Protein AF-A0A836JGH2-F1 (afdb_monomer_lite)

pLDDT: mean 76.74, std 11.67, range [42.75, 90.75]

Structure (mmCIF, N/CA/C/O backbone):
data_AF-A0A836JGH2-F1
#
_entry.id   AF-A0A836JGH2-F1
#
loop_
_atom_site.group_PDB
_atom_site.id
_atom_site.type_symbol
_atom_site.label_atom_id
_atom_site.label_alt_id
_atom_site.label_comp_id
_atom_site.label_asym_id
_atom_site.label_entity_id
_atom_site.label_seq_id
_atom_site.pdbx_PDB_ins_code
_atom_site.Cartn_x
_atom_site.Cartn_y
_atom_site.Cartn_z
_atom_site.occupancy
_atom_site.B_iso_or_equiv
_atom_site.auth_seq_id
_atom_site.auth_comp_id
_atom_site.auth_asym_id
_atom_site.auth_atom_id
_atom_site.pdbx_PDB_model_num
ATOM 1 N N . ILE A 1 1 ? -26.813 28.242 40.896 1.00 42.75 1 ILE A N 1
ATOM 2 C CA . ILE A 1 1 ? -27.510 27.012 40.447 1.00 42.75 1 ILE A CA 1
ATOM 3 C C . ILE A 1 1 ? -26.464 25.941 40.148 1.00 42.75 1 ILE A C 1
ATOM 5 O O . ILE A 1 1 ? -25.610 26.212 39.313 1.00 42.75 1 ILE A O 1
ATOM 9 N N . PRO A 1 2 ? -26.428 24.800 40.860 1.00 52.25 2 PRO A N 1
ATOM 10 C CA . PRO A 1 2 ? -25.450 23.757 40.576 1.00 52.25 2 PRO A CA 1
ATOM 11 C C . PRO A 1 2 ? -25.895 22.982 39.333 1.00 52.25 2 PRO A C 1
ATOM 13 O O . PRO A 1 2 ? -27.024 22.501 39.251 1.00 52.25 2 PRO A O 1
ATOM 16 N N . PHE A 1 3 ? -25.009 22.922 38.348 1.00 51.97 3 PHE A N 1
ATOM 17 C CA . PHE A 1 3 ? -25.203 22.220 37.088 1.00 51.97 3 PHE A CA 1
ATOM 18 C C . PHE A 1 3 ? -25.020 20.715 37.340 1.00 51.97 3 PHE A C 1
ATOM 20 O O . PHE A 1 3 ? -23.912 20.268 37.633 1.00 51.97 3 PHE A O 1
ATOM 27 N N . LYS A 1 4 ? -26.112 19.944 37.306 1.00 61.47 4 LYS A N 1
ATOM 28 C CA . LYS A 1 4 ? -26.069 18.476 37.360 1.00 61.47 4 LYS A CA 1
ATOM 29 C C . LYS A 1 4 ? -25.772 17.951 35.956 1.00 61.47 4 LYS A C 1
ATOM 31 O O . LYS A 1 4 ? -26.600 18.102 35.064 1.00 61.47 4 LYS A O 1
ATOM 36 N N . PHE A 1 5 ? -24.591 17.367 35.775 1.00 61.31 5 PHE A N 1
ATOM 37 C CA . PHE A 1 5 ? -24.271 16.571 34.595 1.00 61.31 5 PHE A CA 1
ATOM 38 C C . PHE A 1 5 ? -24.970 15.214 34.727 1.00 61.31 5 PHE A C 1
ATOM 40 O O . PHE A 1 5 ? -24.657 14.453 35.640 1.00 61.31 5 PHE A O 1
ATOM 47 N N . GLU A 1 6 ? -25.934 14.953 33.849 1.00 61.94 6 GLU A N 1
ATOM 48 C CA . GLU A 1 6 ? -26.546 13.632 33.689 1.00 61.94 6 GLU A CA 1
ATOM 49 C C . GLU A 1 6 ? -25.586 12.713 32.913 1.00 61.94 6 GLU A C 1
ATOM 51 O O . GLU A 1 6 ? -24.779 13.194 32.108 1.00 61.94 6 GLU A O 1
ATOM 56 N N . GLU A 1 7 ? -25.657 11.402 33.154 1.00 56.66 7 GLU A N 1
ATOM 57 C CA . GLU A 1 7 ? -24.807 10.418 32.479 1.00 56.66 7 GLU A CA 1
ATOM 58 C C . GLU A 1 7 ? -25.004 10.470 30.949 1.00 56.66 7 GLU A C 1
ATOM 60 O O . GLU A 1 7 ? -26.138 10.388 30.460 1.00 56.66 7 GLU A O 1
ATOM 65 N N . PRO A 1 8 ? -23.922 10.628 30.163 1.00 55.81 8 PRO A N 1
ATOM 66 C CA . PRO A 1 8 ? -24.036 10.731 28.719 1.00 55.81 8 PRO A CA 1
ATOM 67 C C . PRO A 1 8 ? -24.549 9.423 28.102 1.00 55.81 8 PRO A C 1
ATOM 69 O O . PRO A 1 8 ? -23.951 8.361 28.239 1.00 55.81 8 PRO A O 1
ATOM 72 N N . ILE A 1 9 ? -25.648 9.527 27.348 1.00 59.84 9 ILE A N 1
ATOM 73 C CA . ILE A 1 9 ? -26.278 8.418 26.604 1.00 59.84 9 ILE A CA 1
ATOM 74 C C . ILE A 1 9 ? -25.337 7.890 25.493 1.00 59.84 9 ILE A C 1
ATOM 76 O O . ILE A 1 9 ? -25.427 6.731 25.089 1.00 59.84 9 ILE A O 1
ATOM 80 N N . TYR A 1 10 ? -24.386 8.719 25.036 1.00 49.78 10 TYR A N 1
ATOM 81 C CA . TYR A 1 10 ? -23.296 8.349 24.129 1.00 49.78 10 TYR A CA 1
ATOM 82 C C . TYR A 1 10 ? -21.947 8.855 24.666 1.00 49.78 10 TYR A C 1
ATOM 84 O O . TYR A 1 10 ? -21.686 10.055 24.664 1.00 49.78 10 TYR A O 1
ATOM 92 N N . GLY A 1 11 ? -21.084 7.921 25.079 1.00 58.19 11 GLY A N 1
ATOM 93 C CA . GLY A 1 11 ? -19.725 8.185 25.573 1.00 58.19 11 GLY A CA 1
ATOM 94 C C . GLY A 1 11 ? -19.599 8.092 27.095 1.00 58.19 11 GLY A C 1
ATOM 95 O O . GLY A 1 11 ? -20.567 8.285 27.817 1.00 58.19 11 GLY A O 1
ATOM 96 N N . THR A 1 12 ? -18.404 7.760 27.585 1.00 56.00 12 THR A N 1
ATOM 97 C CA . THR A 1 12 ? -18.059 7.812 29.012 1.00 56.00 12 THR A CA 1
ATOM 98 C C . THR A 1 12 ? -17.495 9.191 29.349 1.00 56.00 12 THR A C 1
ATOM 100 O O . THR A 1 12 ? -16.805 9.811 28.536 1.00 56.00 12 THR A O 1
ATOM 103 N N . THR A 1 13 ? -17.738 9.662 30.572 1.00 56.19 13 THR A N 1
ATOM 104 C CA . THR A 1 13 ? -17.234 10.940 31.117 1.00 56.19 13 THR A CA 1
ATOM 105 C C . THR A 1 13 ? -15.699 11.022 31.187 1.00 56.19 13 THR A C 1
ATOM 107 O O . THR A 1 13 ? -15.158 12.082 31.480 1.00 56.19 13 THR A O 1
ATOM 110 N N . ASP A 1 14 ? -15.014 9.918 30.876 1.00 57.16 14 ASP A N 1
ATOM 111 C CA . ASP A 1 14 ? -13.570 9.691 30.988 1.00 57.16 14 ASP A CA 1
ATOM 112 C C . ASP A 1 14 ? -12.922 9.396 29.614 1.00 57.16 14 ASP A C 1
ATOM 114 O O . ASP A 1 14 ? -11.979 8.611 29.498 1.00 57.16 14 ASP A O 1
ATOM 118 N N . SER A 1 15 ? -13.458 9.981 28.533 1.00 59.25 15 SER A N 1
ATOM 119 C CA . SER A 1 15 ? -12.885 9.820 27.186 1.00 59.25 15 SER A CA 1
ATOM 120 C C . SER A 1 15 ? -11.473 10.407 27.134 1.00 59.25 15 SER A C 1
ATOM 122 O O . SER A 1 15 ? -11.283 11.625 27.197 1.00 59.25 15 SER A O 1
ATOM 124 N N . LYS A 1 16 ? -10.465 9.540 27.004 1.00 68.06 16 LYS A N 1
ATOM 125 C CA . LYS A 1 16 ? -9.065 9.955 26.914 1.00 68.06 16 LYS A CA 1
ATOM 126 C C . LYS A 1 16 ? -8.785 10.486 25.514 1.00 68.06 16 LYS A C 1
ATOM 128 O O . LYS A 1 16 ? -9.248 9.943 24.518 1.00 68.06 16 LYS A O 1
ATOM 133 N N . PHE A 1 17 ? -7.939 11.510 25.419 1.00 72.50 17 PHE A N 1
ATOM 134 C CA . PHE A 1 17 ? -7.483 12.076 24.140 1.00 72.50 17 PHE A CA 1
ATOM 135 C C . PHE A 1 17 ? -6.924 11.019 23.164 1.00 72.50 17 PHE A C 1
ATOM 137 O O . PHE A 1 17 ? -7.030 11.168 21.949 1.00 72.50 17 PHE A O 1
ATOM 144 N N . ILE A 1 18 ? -6.368 9.927 23.699 1.00 72.25 18 ILE A N 1
ATOM 145 C CA . ILE A 1 18 ? -5.839 8.804 22.921 1.00 72.25 18 ILE A CA 1
ATOM 146 C C . ILE A 1 18 ? -6.928 8.117 22.090 1.00 72.25 18 ILE A C 1
ATOM 148 O O . ILE A 1 18 ? -6.660 7.779 20.943 1.00 72.25 18 ILE A O 1
ATOM 152 N N . ASP A 1 19 ? -8.162 8.003 22.585 1.00 75.38 19 ASP A N 1
ATOM 153 C CA . ASP A 1 19 ? -9.248 7.316 21.869 1.00 75.38 19 ASP A CA 1
ATOM 154 C C . ASP A 1 19 ? -9.648 8.057 20.583 1.00 75.38 19 ASP A C 1
ATOM 156 O O . ASP A 1 19 ? -9.993 7.435 19.578 1.00 75.38 19 ASP A O 1
ATOM 160 N N . TYR A 1 20 ? -9.500 9.386 20.572 1.00 76.00 20 TYR A N 1
ATOM 161 C CA . TYR A 1 20 ? -9.689 10.220 19.380 1.00 76.00 20 TYR A CA 1
ATOM 162 C C . TYR A 1 20 ? -8.524 10.124 18.388 1.00 76.00 20 TYR A C 1
ATOM 164 O O . TYR A 1 20 ? -8.711 10.299 17.184 1.00 76.00 20 TYR A O 1
ATOM 172 N N . MET A 1 21 ? -7.317 9.847 18.879 1.00 82.44 21 MET A N 1
ATOM 173 C CA . MET A 1 21 ? -6.100 9.755 18.071 1.00 82.44 21 MET A CA 1
ATOM 174 C C . MET A 1 21 ? -5.902 8.370 17.441 1.00 82.44 21 MET A C 1
ATOM 176 O O . MET A 1 21 ? -5.388 8.264 16.326 1.00 82.44 21 MET A O 1
ATOM 180 N N . THR A 1 22 ? -6.337 7.314 18.127 1.00 80.56 22 THR A N 1
ATOM 181 C CA . THR A 1 22 ? -6.296 5.913 17.684 1.00 80.56 22 THR A CA 1
ATOM 182 C C . THR A 1 22 ? -6.703 5.698 16.217 1.00 80.56 22 THR A C 1
ATOM 184 O O . THR A 1 22 ? -5.905 5.119 15.473 1.00 80.56 22 THR A O 1
ATOM 187 N N . PRO A 1 23 ? -7.873 6.169 15.732 1.00 80.00 23 PRO A N 1
ATOM 188 C CA . PRO A 1 23 ? -8.280 5.938 14.342 1.00 80.00 23 PRO A CA 1
ATOM 189 C C . PRO A 1 23 ? -7.321 6.578 13.328 1.00 80.00 23 PRO A C 1
ATOM 191 O O . PRO A 1 23 ? -7.019 5.979 12.294 1.00 80.00 23 PRO A O 1
ATOM 194 N N . THR A 1 24 ? -6.789 7.761 13.638 1.00 84.94 24 THR A N 1
ATOM 195 C CA . THR A 1 24 ? -5.831 8.471 12.781 1.00 84.94 24 THR A CA 1
ATOM 196 C C . THR A 1 24 ? -4.519 7.702 12.658 1.00 84.94 24 THR A C 1
ATOM 198 O O . THR A 1 24 ? -4.000 7.545 11.553 1.00 84.94 24 THR A O 1
ATOM 201 N N . TYR A 1 25 ? -3.999 7.167 13.766 1.00 85.44 25 TYR A N 1
ATOM 202 C CA . TYR A 1 25 ? -2.770 6.370 13.752 1.00 85.44 25 TYR A CA 1
ATOM 203 C C . TYR A 1 25 ? -2.924 5.072 12.958 1.00 85.44 25 TYR A C 1
ATOM 205 O O . TYR A 1 25 ? -2.042 4.734 12.169 1.00 85.44 25 TYR A O 1
ATOM 213 N N . ILE A 1 26 ? -4.051 4.374 13.109 1.00 83.81 26 ILE A N 1
ATOM 214 C CA . ILE A 1 26 ? -4.338 3.140 12.368 1.00 83.81 26 ILE A CA 1
ATOM 215 C C . ILE A 1 26 ? -4.338 3.399 10.855 1.00 83.81 26 ILE A C 1
ATOM 217 O O . ILE A 1 26 ? -3.691 2.673 10.095 1.00 83.81 26 ILE A O 1
ATOM 221 N N . LEU A 1 27 ? -5.029 4.452 10.409 1.00 86.25 27 LEU A N 1
ATOM 222 C CA . LEU A 1 27 ? -5.075 4.820 8.993 1.00 86.25 27 LEU A CA 1
ATOM 223 C C . LEU A 1 27 ? -3.704 5.281 8.481 1.00 86.25 27 LEU A C 1
ATOM 225 O O . LEU A 1 27 ? -3.283 4.859 7.406 1.00 86.25 27 LEU A O 1
ATOM 229 N N . GLY A 1 28 ? -2.978 6.090 9.257 1.00 89.12 28 GLY A N 1
ATOM 230 C CA . GLY A 1 28 ? -1.647 6.574 8.889 1.00 89.12 28 GLY A CA 1
ATOM 231 C C . GLY A 1 28 ? -0.628 5.445 8.724 1.00 8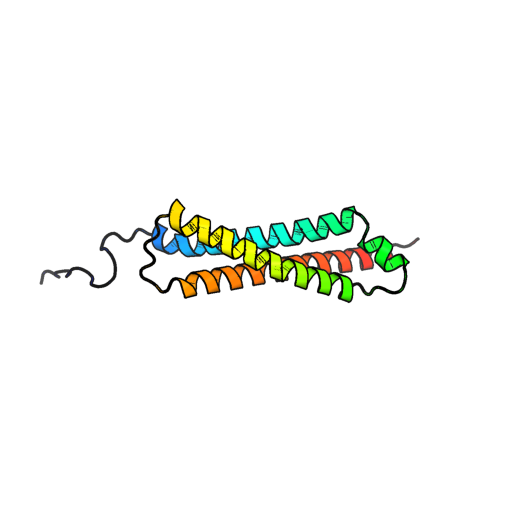9.12 28 GLY A C 1
ATOM 232 O O . GLY A 1 28 ? 0.085 5.394 7.723 1.00 89.12 28 GLY A O 1
ATOM 233 N N . ILE A 1 29 ? -0.594 4.496 9.662 1.00 88.06 29 ILE A N 1
ATOM 234 C CA . ILE A 1 29 ? 0.298 3.332 9.582 1.00 88.06 29 ILE A CA 1
ATOM 235 C C . ILE A 1 29 ? -0.089 2.441 8.397 1.00 88.06 29 ILE A C 1
ATOM 237 O O . ILE A 1 29 ? 0.789 2.008 7.653 1.00 88.06 29 ILE A O 1
ATOM 241 N N . SER A 1 30 ? -1.386 2.209 8.171 1.00 88.25 30 SER A N 1
ATOM 242 C CA . SER A 1 30 ? -1.864 1.445 7.011 1.00 88.25 30 SER A CA 1
ATOM 243 C C . SER A 1 30 ? -1.409 2.069 5.687 1.00 88.25 30 SER A C 1
ATOM 245 O O . SER A 1 30 ? -0.909 1.366 4.809 1.00 88.25 30 SER A O 1
ATOM 247 N N . PHE A 1 31 ? -1.524 3.393 5.565 1.00 88.44 31 PHE A N 1
ATOM 248 C CA . PHE A 1 31 ? -1.094 4.143 4.388 1.00 88.44 31 PHE A CA 1
ATOM 249 C C . PHE A 1 31 ? 0.418 4.033 4.147 1.00 88.44 31 PHE A C 1
ATOM 251 O O . PHE A 1 31 ? 0.849 3.757 3.027 1.00 88.44 31 PHE A O 1
ATOM 258 N N . LEU A 1 32 ? 1.225 4.199 5.199 1.00 89.94 32 LEU A N 1
ATOM 259 C CA . LEU A 1 32 ? 2.682 4.075 5.111 1.00 89.94 32 LEU A CA 1
ATOM 260 C C . LEU A 1 32 ? 3.111 2.662 4.712 1.00 89.94 32 LEU A C 1
ATOM 262 O O . LEU A 1 32 ? 3.936 2.506 3.815 1.00 89.94 32 LEU A O 1
ATOM 266 N N . LEU A 1 33 ? 2.511 1.636 5.320 1.00 90.19 33 LEU A N 1
ATOM 267 C CA . LEU A 1 33 ? 2.773 0.241 4.970 1.00 90.19 33 LEU A CA 1
ATOM 268 C C . LEU A 1 33 ? 2.429 -0.048 3.506 1.00 90.19 33 LEU A C 1
ATOM 270 O O . LEU A 1 33 ? 3.227 -0.668 2.805 1.00 90.19 33 LEU A O 1
ATOM 274 N N . ALA A 1 34 ? 1.285 0.443 3.022 1.00 90.75 34 ALA A N 1
ATOM 275 C CA . ALA A 1 34 ? 0.883 0.279 1.629 1.00 90.75 34 ALA A CA 1
ATOM 276 C C . ALA A 1 34 ? 1.901 0.912 0.659 1.00 90.75 34 ALA A C 1
ATOM 278 O O . ALA A 1 34 ? 2.308 0.273 -0.313 1.00 90.75 34 ALA A O 1
ATOM 279 N N . ILE A 1 35 ? 2.385 2.126 0.950 1.00 90.75 35 ILE A N 1
ATOM 280 C CA . ILE A 1 35 ? 3.437 2.781 0.152 1.00 90.75 35 ILE A CA 1
ATOM 281 C C . ILE A 1 35 ? 4.722 1.951 0.146 1.00 90.75 35 ILE A C 1
ATOM 283 O O . ILE A 1 35 ? 5.320 1.753 -0.918 1.00 90.75 35 ILE A O 1
ATOM 287 N N . THR A 1 36 ? 5.153 1.463 1.312 1.00 90.69 36 THR A N 1
ATOM 288 C CA . THR A 1 36 ? 6.354 0.631 1.431 1.00 90.69 36 THR A CA 1
ATOM 289 C C . THR A 1 36 ? 6.226 -0.626 0.579 1.00 90.69 36 THR A C 1
ATOM 291 O O . THR A 1 36 ? 7.116 -0.884 -0.224 1.00 90.69 36 THR A O 1
ATOM 294 N N . VAL A 1 37 ? 5.107 -1.352 0.675 1.00 89.50 37 VAL A N 1
ATOM 295 C CA . VAL A 1 37 ? 4.859 -2.578 -0.104 1.00 89.50 37 VAL A CA 1
ATOM 296 C C . VAL A 1 37 ? 4.841 -2.304 -1.608 1.00 89.50 37 VAL A C 1
ATOM 298 O O . VAL A 1 37 ? 5.478 -3.026 -2.372 1.00 89.50 37 VAL A O 1
ATOM 301 N N . SER A 1 38 ? 4.163 -1.244 -2.060 1.00 90.38 38 SER A N 1
ATOM 302 C CA . SER A 1 38 ? 4.183 -0.874 -3.483 1.00 90.38 38 SER A CA 1
ATOM 303 C C . SER A 1 38 ? 5.607 -0.605 -3.961 1.00 90.38 38 SER A C 1
ATOM 305 O O . SER A 1 38 ? 6.005 -1.043 -5.038 1.00 90.38 38 SER A O 1
ATOM 307 N N . THR A 1 39 ? 6.371 0.144 -3.172 1.00 88.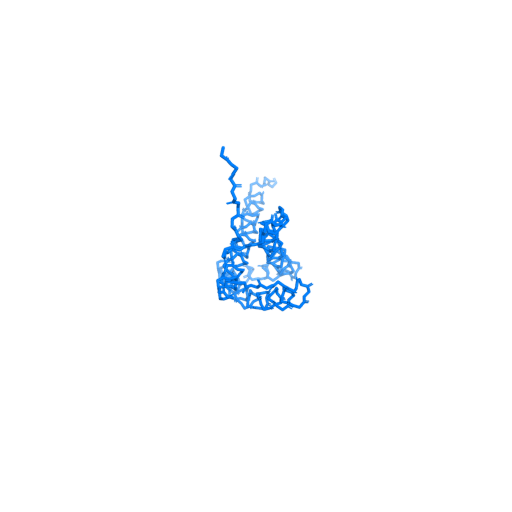56 39 THR A N 1
ATOM 308 C CA . THR A 1 39 ? 7.718 0.569 -3.544 1.00 88.56 39 THR A CA 1
ATOM 309 C C . THR A 1 39 ? 8.679 -0.617 -3.587 1.00 88.56 39 THR A C 1
ATOM 311 O O . THR A 1 39 ? 9.465 -0.718 -4.524 1.00 88.56 39 THR A O 1
ATOM 314 N N . THR A 1 40 ? 8.600 -1.543 -2.629 1.00 88.44 40 THR A N 1
ATOM 315 C CA . THR A 1 40 ? 9.476 -2.723 -2.590 1.00 88.44 40 THR A CA 1
ATOM 316 C C . THR A 1 40 ? 9.230 -3.667 -3.759 1.00 88.44 40 THR A C 1
ATOM 318 O O . THR A 1 40 ? 10.201 -4.108 -4.365 1.00 88.44 40 THR A O 1
ATOM 321 N N . VAL A 1 41 ? 7.968 -3.924 -4.127 1.00 86.62 41 VAL A N 1
ATOM 322 C CA . VAL A 1 41 ? 7.624 -4.755 -5.297 1.00 86.62 41 VAL A CA 1
ATOM 323 C C . VAL A 1 41 ? 8.210 -4.155 -6.570 1.00 86.62 41 VAL A C 1
ATOM 325 O O . VAL A 1 41 ? 8.915 -4.823 -7.316 1.00 86.62 41 VAL A O 1
ATOM 328 N N . ILE A 1 42 ? 7.995 -2.858 -6.783 1.00 83.75 42 ILE A N 1
ATOM 329 C CA . ILE A 1 42 ? 8.482 -2.194 -7.990 1.00 83.75 42 ILE A CA 1
ATOM 330 C C . ILE A 1 42 ? 10.018 -2.161 -8.037 1.00 83.75 42 ILE A C 1
ATOM 332 O O . ILE A 1 42 ? 10.613 -2.318 -9.103 1.00 83.75 42 ILE A O 1
ATOM 336 N N . ILE A 1 43 ? 10.680 -1.944 -6.897 1.00 85.75 43 ILE A N 1
ATOM 337 C CA . ILE A 1 43 ? 12.145 -1.976 -6.821 1.00 85.75 43 ILE A CA 1
ATOM 338 C C . ILE A 1 43 ? 12.671 -3.381 -7.126 1.00 85.75 43 ILE A C 1
ATOM 340 O O . ILE A 1 43 ? 13.649 -3.490 -7.864 1.00 85.75 43 ILE A O 1
ATOM 344 N N . ALA A 1 44 ? 12.034 -4.436 -6.614 1.00 85.88 44 ALA A N 1
ATOM 345 C CA . ALA A 1 44 ? 12.428 -5.815 -6.895 1.00 85.88 44 ALA A CA 1
ATOM 346 C C . ALA A 1 44 ? 12.384 -6.110 -8.405 1.00 85.88 44 ALA A C 1
ATOM 348 O O . ALA A 1 44 ? 13.397 -6.508 -8.981 1.00 85.88 44 ALA A O 1
ATOM 349 N N . ASP A 1 45 ? 11.288 -5.753 -9.078 1.00 81.56 45 ASP A N 1
ATOM 350 C CA . ASP A 1 45 ? 11.146 -5.899 -10.533 1.00 81.56 45 ASP A CA 1
ATOM 351 C C . ASP A 1 45 ? 12.217 -5.122 -11.318 1.00 81.56 45 ASP A C 1
ATOM 353 O O . ASP A 1 45 ? 12.646 -5.511 -12.412 1.00 81.56 45 ASP A O 1
ATOM 357 N N . ARG A 1 46 ? 12.674 -3.989 -10.773 1.00 78.19 46 ARG A N 1
ATOM 358 C CA . ARG A 1 46 ? 13.767 -3.200 -11.353 1.00 78.19 46 ARG A CA 1
ATOM 359 C C . ARG A 1 46 ? 15.128 -3.850 -11.134 1.00 78.19 46 ARG A C 1
ATOM 361 O O . ARG A 1 46 ? 15.936 -3.822 -12.060 1.00 78.19 46 ARG A O 1
ATOM 368 N N . MET A 1 47 ? 15.380 -4.427 -9.961 1.00 81.62 47 MET A N 1
ATOM 369 C CA . MET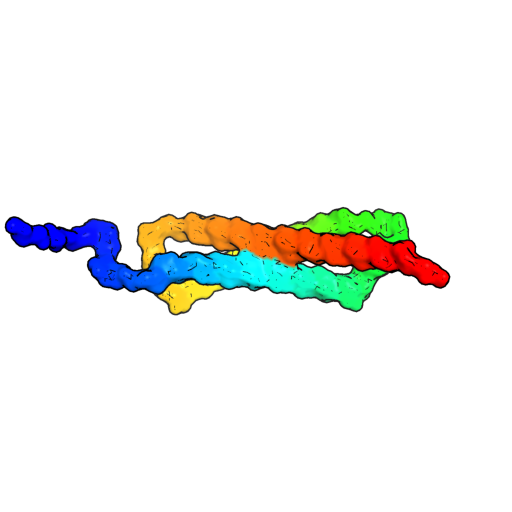 A 1 47 ? 16.628 -5.134 -9.651 1.00 81.62 47 MET A CA 1
ATOM 370 C C . MET A 1 47 ? 16.816 -6.378 -10.519 1.00 81.62 47 MET A C 1
ATOM 372 O O . MET A 1 47 ? 17.931 -6.670 -10.941 1.00 81.62 47 MET A O 1
ATOM 376 N N . GLU A 1 48 ? 15.728 -7.068 -10.852 1.00 82.75 48 GLU A N 1
ATOM 377 C CA . GLU A 1 48 ? 15.747 -8.223 -11.756 1.00 82.75 48 GLU A CA 1
ATOM 378 C C . GLU A 1 48 ? 15.966 -7.839 -13.232 1.00 82.75 48 GLU A C 1
ATOM 380 O O . GLU A 1 48 ? 16.160 -8.698 -14.097 1.00 82.75 48 GLU A O 1
ATOM 385 N N . GLY A 1 49 ? 15.954 -6.539 -13.548 1.00 75.06 49 GLY A N 1
ATOM 386 C CA . GLY A 1 49 ? 16.120 -6.039 -14.909 1.00 75.06 49 GLY A CA 1
ATOM 387 C C . GLY A 1 49 ? 14.937 -6.371 -15.821 1.00 75.06 49 GLY A C 1
ATOM 388 O O . GLY A 1 49 ? 15.065 -6.260 -17.041 1.00 75.06 49 GLY A O 1
ATOM 389 N N . VAL A 1 50 ? 13.781 -6.752 -15.262 1.00 75.62 50 VAL A N 1
ATOM 390 C CA . VAL A 1 50 ? 12.558 -7.080 -16.021 1.00 75.62 50 VAL A CA 1
ATOM 391 C C . VAL A 1 50 ? 12.163 -5.908 -16.914 1.00 75.62 50 VAL A C 1
ATOM 393 O O . VAL A 1 50 ? 11.838 -6.088 -18.087 1.00 75.62 50 VAL A O 1
ATOM 396 N N . TRP A 1 51 ? 12.284 -4.689 -16.388 1.00 72.50 51 TRP A N 1
ATOM 397 C CA . TRP A 1 51 ? 12.006 -3.458 -17.123 1.00 72.50 51 TRP A CA 1
ATOM 398 C C . TRP A 1 51 ? 12.971 -3.234 -18.287 1.00 72.50 51 TRP A C 1
ATOM 400 O O . TRP A 1 51 ? 12.521 -2.870 -19.367 1.00 72.50 51 TRP A O 1
ATOM 410 N N . ASP A 1 52 ? 14.269 -3.477 -18.087 1.00 73.44 52 ASP A N 1
ATOM 411 C CA . ASP A 1 52 ? 15.305 -3.259 -19.106 1.00 73.44 52 ASP A CA 1
ATOM 412 C C . ASP A 1 52 ? 15.181 -4.282 -20.248 1.00 73.44 52 ASP A C 1
ATOM 414 O O . ASP A 1 52 ? 15.207 -3.948 -21.430 1.00 73.44 52 ASP A O 1
ATOM 418 N N . ARG A 1 53 ? 14.884 -5.539 -19.908 1.00 74.56 53 ARG A N 1
ATOM 419 C CA . ARG A 1 53 ? 14.610 -6.589 -20.900 1.00 74.56 53 ARG A CA 1
ATOM 420 C C . ARG A 1 53 ? 13.326 -6.316 -21.685 1.00 74.56 53 ARG A C 1
ATOM 422 O O . ARG A 1 53 ? 13.306 -6.502 -22.900 1.00 74.56 53 ARG A O 1
ATOM 429 N N . SER A 1 54 ? 12.282 -5.830 -21.013 1.00 69.44 54 SER A N 1
ATOM 430 C CA . SER A 1 54 ? 10.988 -5.536 -21.645 1.00 69.44 54 SER A CA 1
ATOM 431 C C . SER A 1 54 ? 11.069 -4.367 -22.634 1.00 69.44 54 SER A C 1
ATOM 433 O O . SER A 1 54 ? 10.400 -4.393 -23.667 1.00 69.44 54 SER A O 1
ATOM 435 N N . ILE A 1 55 ? 11.909 -3.358 -22.364 1.00 67.81 55 ILE A N 1
ATOM 436 C CA . ILE A 1 55 ? 12.116 -2.237 -23.297 1.00 67.81 55 ILE A CA 1
ATOM 437 C C . ILE A 1 55 ? 13.016 -2.618 -24.480 1.00 67.81 55 ILE A C 1
ATOM 439 O O . ILE A 1 55 ? 12.740 -2.192 -25.599 1.00 67.81 55 ILE A O 1
ATOM 443 N N . VAL A 1 56 ? 14.045 -3.452 -24.273 1.00 70.94 56 VAL A N 1
ATOM 444 C CA . VAL A 1 56 ? 14.943 -3.915 -25.352 1.00 70.94 56 VAL A CA 1
ATOM 445 C C . VAL A 1 56 ? 14.203 -4.816 -26.343 1.00 70.94 56 VAL A C 1
ATOM 447 O O . VAL A 1 56 ? 14.489 -4.793 -27.538 1.00 70.94 56 VAL A O 1
ATOM 450 N N . GLN A 1 57 ? 13.185 -5.547 -25.883 1.00 69.44 57 GLN A N 1
ATOM 451 C CA . GLN A 1 57 ? 12.294 -6.329 -26.744 1.00 69.44 57 GLN A CA 1
ATOM 452 C C . GLN A 1 57 ? 11.374 -5.471 -27.637 1.00 69.44 57 GLN A C 1
ATOM 454 O O . GLN A 1 57 ? 10.607 -6.020 -28.426 1.00 69.44 57 GLN A O 1
ATOM 459 N N . GLY A 1 58 ? 11.441 -4.135 -27.552 1.00 58.50 58 GLY A N 1
ATOM 460 C CA . GLY A 1 58 ? 10.908 -3.202 -28.552 1.00 58.50 58 GLY A CA 1
ATOM 461 C C . GLY A 1 58 ? 9.383 -3.158 -28.701 1.00 58.50 58 GLY A C 1
ATOM 462 O O . GLY A 1 58 ? 8.876 -2.381 -29.507 1.00 58.50 58 GLY A O 1
ATOM 463 N N . ARG A 1 59 ? 8.638 -3.969 -27.939 1.00 50.66 59 ARG A N 1
ATOM 464 C CA . ARG A 1 59 ? 7.178 -4.112 -28.057 1.00 50.66 59 ARG A CA 1
ATOM 465 C C . ARG A 1 59 ? 6.393 -3.729 -26.809 1.00 50.66 59 ARG A C 1
ATOM 467 O O . ARG A 1 59 ? 5.201 -3.481 -26.945 1.00 50.66 59 ARG A O 1
ATOM 474 N N . VAL A 1 60 ? 7.024 -3.671 -25.635 1.00 64.06 60 VAL A N 1
ATOM 475 C CA . VAL A 1 60 ? 6.308 -3.445 -24.372 1.00 64.06 60 VAL A CA 1
ATOM 476 C C . VAL A 1 60 ? 6.385 -1.980 -23.985 1.00 64.06 60 VAL A C 1
ATOM 478 O O . VAL A 1 60 ? 7.463 -1.417 -23.768 1.00 64.06 60 VAL A O 1
ATOM 481 N N . ARG A 1 61 ? 5.222 -1.344 -23.879 1.00 70.62 61 ARG A N 1
ATOM 482 C CA . ARG A 1 61 ? 5.159 0.043 -23.438 1.00 70.62 61 ARG A CA 1
ATOM 483 C C . ARG A 1 61 ? 5.325 0.103 -21.921 1.00 70.62 61 ARG A C 1
ATOM 485 O O . ARG A 1 61 ? 4.728 -0.686 -21.201 1.00 70.62 61 ARG A O 1
ATOM 492 N N . THR A 1 62 ? 6.062 1.094 -21.407 1.00 70.38 62 THR A N 1
ATOM 493 C CA . THR A 1 62 ? 6.162 1.350 -19.950 1.00 70.38 62 THR A CA 1
ATOM 494 C C . THR A 1 62 ? 4.775 1.407 -19.282 1.00 70.38 62 THR A C 1
ATOM 496 O O . THR A 1 62 ? 4.617 0.973 -18.146 1.00 70.38 62 THR A O 1
ATOM 499 N N . GLU A 1 63 ? 3.770 1.903 -20.007 1.00 71.94 63 GLU A N 1
ATOM 500 C CA . GLU A 1 63 ? 2.371 1.994 -19.574 1.00 71.94 63 GLU A CA 1
ATOM 501 C C . GLU A 1 63 ? 1.726 0.614 -19.323 1.00 71.94 63 GLU A C 1
ATOM 503 O O . GLU A 1 63 ? 0.960 0.467 -18.376 1.00 71.94 63 GLU A O 1
ATOM 508 N N . GLU A 1 64 ? 2.073 -0.416 -20.101 1.00 79.50 64 GLU A N 1
ATOM 509 C CA . GLU A 1 64 ? 1.517 -1.773 -19.958 1.00 79.50 64 GLU A CA 1
ATOM 510 C C . GLU A 1 64 ? 2.076 -2.489 -18.722 1.00 79.50 64 GLU A C 1
ATOM 512 O O . GLU A 1 64 ? 1.340 -3.146 -17.990 1.00 79.50 64 GLU A O 1
ATOM 517 N N . ILE A 1 65 ? 3.369 -2.304 -18.437 1.00 80.31 65 ILE A N 1
ATOM 518 C CA . ILE A 1 65 ? 4.021 -2.875 -17.246 1.00 80.31 65 ILE A CA 1
ATOM 519 C C . ILE A 1 65 ? 3.431 -2.262 -15.968 1.00 80.31 65 ILE A C 1
ATOM 521 O O . ILE A 1 65 ? 3.186 -2.967 -14.985 1.00 80.31 65 ILE A O 1
ATOM 525 N N . LEU A 1 66 ? 3.160 -0.952 -15.999 1.00 80.12 66 LEU A N 1
ATOM 526 C CA . LEU A 1 66 ? 2.493 -0.234 -14.911 1.00 80.12 66 LEU A CA 1
ATOM 527 C C . LEU A 1 66 ? 1.067 -0.749 -14.687 1.00 80.12 66 LEU A C 1
ATOM 529 O O . LEU A 1 66 ? 0.661 -0.925 -13.542 1.00 80.12 66 LEU A O 1
ATOM 533 N N . LEU A 1 67 ? 0.323 -1.034 -15.758 1.00 82.44 67 LEU A N 1
ATOM 534 C CA . LEU A 1 67 ? -1.035 -1.569 -15.661 1.00 82.44 67 LEU A CA 1
ATOM 535 C C . LEU A 1 67 ? -1.039 -2.945 -14.978 1.00 82.44 67 LEU A C 1
ATOM 537 O O . LEU A 1 67 ? -1.814 -3.161 -14.047 1.00 82.44 67 LEU A O 1
ATOM 541 N N . SER A 1 68 ? -0.116 -3.835 -15.353 1.00 86.88 68 SER A N 1
ATOM 542 C CA . SER A 1 68 ? 0.058 -5.135 -14.688 1.00 86.88 68 SER A CA 1
ATOM 543 C C . SER A 1 68 ? 0.354 -4.989 -13.193 1.00 86.88 68 SER A C 1
ATOM 545 O O . SER A 1 68 ? -0.221 -5.705 -12.374 1.00 86.88 68 SER A O 1
ATOM 547 N N . HIS A 1 69 ? 1.192 -4.020 -12.817 1.00 84.25 69 HIS A N 1
ATOM 548 C CA . HIS A 1 69 ? 1.471 -3.731 -11.410 1.00 84.25 69 HIS A CA 1
ATOM 549 C C . HIS A 1 69 ? 0.237 -3.241 -10.655 1.00 84.25 69 HIS A C 1
ATOM 551 O O . HIS A 1 69 ? -0.012 -3.713 -9.550 1.00 84.25 69 HIS A O 1
ATOM 557 N N . ILE A 1 70 ? -0.557 -2.342 -11.242 1.00 85.56 70 ILE A N 1
ATOM 558 C CA . ILE A 1 70 ? -1.792 -1.839 -10.623 1.00 85.56 70 ILE A CA 1
ATOM 559 C C . ILE A 1 70 ? -2.767 -2.995 -10.360 1.00 85.56 70 ILE A C 1
ATOM 561 O O . ILE A 1 70 ? -3.374 -3.057 -9.290 1.00 85.56 70 ILE A O 1
ATOM 565 N N . LEU A 1 71 ? -2.873 -3.953 -11.287 1.00 87.62 71 LEU A N 1
ATOM 566 C CA . LEU A 1 71 ? -3.708 -5.143 -11.103 1.00 87.62 71 LEU A CA 1
ATOM 567 C C . LEU A 1 71 ? -3.211 -6.021 -9.949 1.00 87.62 71 LEU A C 1
ATOM 569 O O . LEU A 1 71 ? -3.997 -6.390 -9.080 1.00 87.62 71 LEU A O 1
ATOM 573 N N . ILE A 1 72 ? -1.913 -6.314 -9.882 1.00 88.38 72 ILE A N 1
ATOM 574 C CA . ILE A 1 72 ? -1.340 -7.126 -8.795 1.00 88.38 72 ILE A CA 1
ATOM 575 C C . ILE A 1 72 ? -1.515 -6.415 -7.446 1.00 88.38 72 ILE A C 1
ATOM 577 O O . ILE A 1 72 ? -1.956 -7.016 -6.466 1.00 88.38 72 ILE A O 1
ATOM 581 N N . GLN A 1 73 ? -1.256 -5.110 -7.402 1.00 86.81 73 GLN A N 1
ATOM 582 C CA . GLN A 1 73 ? -1.416 -4.292 -6.202 1.00 86.81 73 GLN A CA 1
ATOM 583 C C . GLN A 1 73 ? -2.879 -4.197 -5.743 1.00 86.81 73 GLN A C 1
ATOM 585 O O . GLN A 1 73 ? -3.137 -4.152 -4.539 1.00 86.81 73 GLN A O 1
ATOM 590 N N . SER A 1 74 ? -3.842 -4.268 -6.669 1.00 85.69 74 SER A N 1
ATOM 591 C CA . SER A 1 74 ? -5.271 -4.350 -6.338 1.00 85.69 74 SER A CA 1
ATOM 592 C C . SER A 1 74 ? -5.668 -5.653 -5.632 1.00 85.69 74 SER A C 1
ATOM 594 O O . SER A 1 74 ? -6.657 -5.677 -4.908 1.00 85.69 74 SER A O 1
ATOM 596 N N . VAL A 1 75 ? -4.893 -6.731 -5.782 1.00 88.94 75 VAL A N 1
ATOM 597 C CA . VAL A 1 75 ? -5.085 -7.972 -5.014 1.00 88.94 75 VAL A CA 1
ATOM 598 C C . VAL A 1 75 ? -4.378 -7.872 -3.662 1.00 88.94 75 VAL A C 1
ATOM 600 O O . VAL A 1 75 ? -4.935 -8.244 -2.629 1.00 88.94 75 VAL A O 1
ATOM 603 N N . VAL A 1 76 ? -3.172 -7.300 -3.642 1.00 88.19 76 VAL A N 1
ATOM 604 C CA . VAL A 1 76 ? -2.388 -7.103 -2.412 1.00 88.19 76 VAL A CA 1
ATOM 605 C C . VAL A 1 76 ? -3.128 -6.222 -1.401 1.00 88.19 76 VAL A C 1
ATOM 607 O O . VAL A 1 76 ? -3.087 -6.508 -0.205 1.00 88.19 76 VAL A O 1
ATOM 610 N N . ILE A 1 77 ? -3.872 -5.203 -1.849 1.00 88.62 77 ILE A N 1
ATOM 611 C CA . ILE A 1 77 ? -4.649 -4.339 -0.945 1.00 88.62 77 ILE A CA 1
ATOM 612 C C . ILE A 1 77 ? -5.764 -5.085 -0.202 1.00 88.62 77 ILE A C 1
ATOM 614 O O . ILE A 1 77 ? -6.076 -4.742 0.939 1.00 88.62 77 ILE A O 1
ATOM 618 N N . ILE A 1 78 ? -6.334 -6.132 -0.806 1.00 88.00 78 ILE A N 1
ATOM 619 C CA . ILE A 1 78 ? -7.357 -6.972 -0.172 1.00 88.00 78 ILE A CA 1
ATOM 620 C C . ILE A 1 78 ? -6.725 -7.740 0.991 1.00 88.00 78 ILE A C 1
ATOM 622 O O . ILE A 1 78 ? -7.261 -7.737 2.099 1.00 88.00 78 ILE A O 1
ATOM 626 N N . ILE A 1 79 ? -5.544 -8.323 0.764 1.00 88.88 79 ILE A N 1
ATOM 627 C CA . ILE A 1 79 ? -4.774 -9.037 1.791 1.00 88.88 79 ILE A CA 1
ATOM 628 C C . ILE A 1 79 ? -4.345 -8.075 2.905 1.00 88.88 79 ILE A C 1
ATOM 630 O O . ILE A 1 79 ? -4.523 -8.380 4.082 1.00 88.88 79 ILE A O 1
ATOM 634 N N . HIS A 1 80 ? -3.844 -6.888 2.551 1.00 87.69 80 HIS A N 1
ATOM 635 C CA . HIS A 1 80 ? -3.453 -5.850 3.511 1.00 87.69 80 HIS A CA 1
ATOM 636 C C . HIS A 1 80 ? -4.629 -5.409 4.390 1.00 87.69 80 HIS A C 1
ATOM 638 O O . HIS A 1 80 ? -4.515 -5.362 5.614 1.00 87.69 80 HIS A O 1
ATOM 644 N N . THR A 1 81 ? -5.791 -5.158 3.782 1.00 86.38 81 THR A N 1
ATOM 645 C CA . THR A 1 81 ? -7.016 -4.764 4.497 1.00 86.38 81 THR A CA 1
ATOM 646 C C . THR A 1 81 ? -7.498 -5.877 5.429 1.00 86.38 81 THR A C 1
ATOM 648 O O . THR A 1 81 ? -7.882 -5.601 6.569 1.00 86.38 81 THR A O 1
ATOM 651 N N . ALA A 1 82 ? -7.429 -7.137 4.988 1.00 87.19 82 ALA A N 1
ATOM 652 C CA . ALA A 1 82 ? -7.766 -8.289 5.817 1.00 87.19 82 ALA A CA 1
ATOM 653 C C . ALA A 1 82 ? -6.813 -8.409 7.017 1.00 87.19 82 ALA A C 1
ATOM 655 O O . ALA A 1 82 ? -7.275 -8.563 8.146 1.00 87.19 82 ALA A O 1
ATOM 656 N N . MET A 1 83 ? -5.504 -8.254 6.792 1.00 85.88 83 MET A N 1
ATOM 657 C CA . MET A 1 83 ? -4.483 -8.311 7.841 1.00 85.88 83 MET A CA 1
ATOM 658 C C . MET A 1 83 ? -4.682 -7.209 8.889 1.00 85.88 83 MET A C 1
ATOM 660 O O . MET A 1 83 ? -4.698 -7.499 10.080 1.00 85.88 83 MET A O 1
ATOM 664 N N . ILE A 1 84 ? -4.904 -5.960 8.464 1.00 82.62 84 ILE A N 1
ATOM 665 C CA . ILE A 1 84 ? -5.160 -4.826 9.368 1.00 82.62 84 ILE A CA 1
ATOM 666 C C . ILE A 1 84 ? -6.436 -5.063 10.191 1.00 82.62 84 ILE A C 1
ATOM 668 O O . ILE A 1 84 ? -6.432 -4.869 11.406 1.00 82.62 84 ILE A O 1
ATOM 672 N N . THR A 1 85 ? -7.513 -5.527 9.551 1.00 79.12 85 THR A N 1
ATOM 673 C CA . THR A 1 85 ? -8.783 -5.821 10.234 1.00 79.12 85 THR A CA 1
ATOM 674 C C . THR A 1 85 ? -8.588 -6.901 11.304 1.00 79.12 85 THR A C 1
ATOM 676 O O . THR A 1 85 ? -9.016 -6.726 12.443 1.00 79.12 85 THR A O 1
ATOM 679 N N . LEU A 1 86 ? -7.870 -7.979 10.974 1.00 80.94 86 LEU A N 1
ATOM 680 C CA . LEU A 1 86 ? -7.569 -9.082 11.892 1.00 80.94 86 LEU A CA 1
ATOM 681 C C . LEU A 1 86 ? -6.623 -8.670 13.030 1.00 80.94 86 LEU A C 1
ATOM 683 O O . LEU A 1 86 ? -6.646 -9.298 14.074 1.00 80.94 86 LEU A O 1
ATOM 687 N N . LEU A 1 87 ? -5.817 -7.617 12.876 1.00 76.62 87 LEU A N 1
ATOM 688 C CA . LEU A 1 87 ? -4.995 -7.080 13.965 1.00 76.62 87 LEU A CA 1
ATOM 689 C C . LEU A 1 87 ? -5.813 -6.180 14.905 1.00 76.62 87 LEU A C 1
ATOM 691 O O . LEU A 1 87 ? -5.702 -6.305 16.120 1.00 76.62 87 LEU A O 1
ATOM 695 N N . ILE A 1 88 ? -6.664 -5.300 14.371 1.00 72.19 88 ILE A N 1
ATOM 696 C CA . ILE A 1 88 ? -7.402 -4.303 15.170 1.00 72.19 88 ILE A CA 1
ATOM 697 C C . ILE A 1 88 ? -8.416 -4.952 16.121 1.00 72.19 88 ILE A C 1
ATOM 699 O O . ILE A 1 88 ? -8.512 -4.548 17.278 1.00 72.19 88 ILE A O 1
ATOM 703 N N . PHE A 1 89 ? -9.158 -5.962 15.663 1.00 69.81 89 PHE A N 1
ATOM 704 C CA . PHE A 1 89 ? -10.199 -6.607 16.471 1.00 69.81 89 PHE A CA 1
ATOM 705 C C . PHE A 1 89 ? -9.670 -7.307 17.742 1.00 69.81 89 PHE A C 1
ATOM 707 O O . PHE A 1 89 ? -10.149 -6.987 18.828 1.00 69.81 89 PHE A O 1
ATOM 714 N N . PRO A 1 90 ? -8.706 -8.246 17.658 1.00 64.75 90 PRO A N 1
ATOM 715 C CA . PRO A 1 90 ? -8.229 -8.989 18.820 1.00 64.75 90 PRO A CA 1
ATOM 716 C C . PRO A 1 90 ? -7.147 -8.258 19.624 1.00 64.75 90 PRO A C 1
ATOM 718 O O . PRO A 1 90 ? -7.087 -8.457 20.831 1.00 64.75 90 PRO A O 1
ATOM 721 N N . ILE A 1 91 ? -6.285 -7.437 19.003 1.00 63.91 91 ILE A N 1
ATOM 722 C CA . ILE A 1 91 ? -5.136 -6.835 19.713 1.00 63.91 91 ILE A CA 1
ATOM 723 C C . ILE A 1 91 ? -5.548 -5.578 20.475 1.00 63.91 91 ILE A C 1
ATOM 725 O O . ILE A 1 91 ? -5.057 -5.346 21.575 1.00 6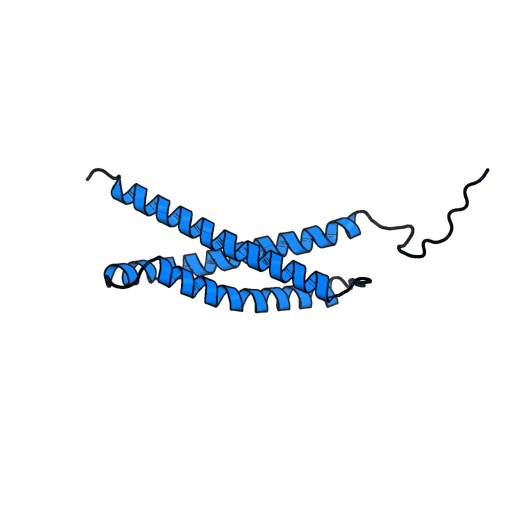3.91 91 ILE A O 1
ATOM 729 N N . TRP A 1 92 ? -6.435 -4.765 19.897 1.00 61.25 92 TRP A N 1
ATOM 730 C CA . TRP A 1 92 ? -6.870 -3.513 20.519 1.00 61.25 92 TRP A CA 1
ATOM 731 C C . TRP A 1 92 ? -8.182 -3.644 21.291 1.00 61.25 92 TRP A C 1
ATOM 733 O O . TRP A 1 92 ? -8.525 -2.724 22.028 1.00 61.25 92 TRP A O 1
ATOM 743 N N . GLY A 1 93 ? -8.908 -4.764 21.149 1.00 58.19 93 GLY A N 1
ATOM 744 C CA . GLY A 1 93 ? -10.165 -5.000 21.868 1.00 58.19 93 GLY A CA 1
ATOM 745 C C . GLY A 1 93 ? -11.177 -3.871 21.665 1.00 58.19 93 GLY A C 1
ATOM 746 O O . GLY A 1 93 ? -11.930 -3.541 22.578 1.00 58.19 93 GLY A O 1
ATOM 747 N N . LEU A 1 94 ? -11.134 -3.217 20.499 1.00 58.72 94 LEU A N 1
ATOM 748 C CA . LEU A 1 94 ? -11.875 -1.991 20.254 1.00 58.72 94 LEU A CA 1
ATOM 749 C C . LEU A 1 94 ? -13.364 -2.334 20.131 1.00 58.72 94 LEU A C 1
ATOM 751 O O . LEU A 1 94 ? -13.791 -2.920 19.133 1.00 58.72 94 LEU A O 1
ATOM 755 N N . GLU A 1 95 ? -14.163 -1.969 21.136 1.00 52.62 95 GLU A N 1
ATOM 756 C CA . GLU A 1 95 ? -15.622 -1.978 21.036 1.00 52.62 95 GLU A CA 1
ATOM 757 C C . GLU A 1 95 ? -16.042 -0.925 20.002 1.00 52.62 95 GLU A C 1
ATOM 759 O O . GLU A 1 95 ? -16.314 0.236 20.314 1.00 52.62 95 GLU A O 1
ATOM 764 N N . CYS A 1 96 ? -16.071 -1.324 18.731 1.00 57.06 96 CYS A N 1
ATOM 765 C CA . CYS A 1 96 ? -16.632 -0.516 17.663 1.00 57.06 96 CYS A CA 1
ATOM 766 C C . CYS A 1 96 ? -18.137 -0.355 17.912 1.00 57.06 96 CYS A C 1
ATOM 768 O O . CYS A 1 96 ? -18.948 -1.134 17.422 1.00 57.06 96 CYS A O 1
ATOM 770 N N . LYS A 1 97 ? -18.524 0.697 18.644 1.00 59.31 97 LYS A N 1
ATOM 771 C CA . LYS A 1 97 ? -19.928 1.135 18.761 1.00 59.31 97 LYS A CA 1
ATOM 772 C C . LYS A 1 97 ? -20.480 1.735 17.458 1.00 59.31 97 LYS A C 1
ATOM 774 O O . LYS A 1 97 ? -21.647 2.110 17.403 1.00 59.31 97 LYS A O 1
ATOM 779 N N . GLY A 1 98 ? -19.649 1.833 16.417 1.00 62.75 98 GLY A N 1
ATOM 780 C CA . GLY A 1 98 ? -20.023 2.239 15.062 1.00 62.75 98 GLY A CA 1
ATOM 781 C C . GLY A 1 98 ? -20.081 1.066 14.072 1.00 62.75 98 GLY A C 1
ATOM 782 O O . GLY A 1 98 ? -19.641 -0.042 14.382 1.00 62.75 98 GLY A O 1
ATOM 783 N N . PRO A 1 99 ? -20.595 1.295 12.851 1.00 73.19 99 PRO A N 1
ATOM 784 C CA . PRO A 1 99 ? -20.668 0.269 11.818 1.00 73.19 99 PRO A CA 1
ATOM 785 C C . PRO A 1 99 ? -19.266 -0.176 11.390 1.00 73.19 99 PRO A C 1
ATOM 787 O O . PRO A 1 99 ? -18.499 0.592 10.806 1.00 73.19 99 PRO A O 1
ATOM 790 N N . MET A 1 100 ? -18.958 -1.451 11.623 1.00 71.38 100 MET A N 1
ATOM 791 C CA . MET A 1 100 ? -17.670 -2.061 11.276 1.00 71.38 100 MET A CA 1
ATOM 792 C C . MET A 1 100 ? -17.295 -1.886 9.798 1.00 71.38 100 MET A C 1
ATOM 794 O O . MET A 1 100 ? -16.129 -1.728 9.440 1.00 71.38 100 MET A O 1
ATOM 798 N N . PHE A 1 101 ? -18.315 -1.873 8.941 1.00 75.81 101 PHE A N 1
ATOM 799 C CA . PHE A 1 101 ? -18.179 -1.679 7.505 1.00 75.81 101 PHE A CA 1
ATOM 800 C C . PHE A 1 101 ? -17.490 -0.355 7.147 1.00 75.81 101 PHE A C 1
ATOM 802 O O . PHE A 1 101 ? -16.679 -0.314 6.225 1.00 75.81 101 PHE A O 1
ATOM 809 N N . THR A 1 102 ? -17.752 0.713 7.904 1.00 78.94 102 THR A N 1
ATOM 810 C CA . THR A 1 102 ? -17.155 2.031 7.657 1.00 78.94 102 THR A CA 1
ATOM 811 C C . THR A 1 102 ? -15.651 2.011 7.894 1.00 78.94 102 THR A C 1
ATOM 813 O O . THR A 1 102 ? -14.906 2.561 7.089 1.00 78.94 102 THR A O 1
ATOM 816 N N . VAL A 1 103 ? -15.188 1.326 8.944 1.00 79.50 103 VAL A N 1
ATOM 817 C CA . VAL A 1 103 ? -13.753 1.191 9.243 1.00 79.50 103 VAL A CA 1
ATOM 818 C C . VAL A 1 103 ? -13.055 0.401 8.140 1.00 79.50 103 VAL A C 1
ATOM 820 O O . VAL A 1 103 ? -12.047 0.856 7.609 1.00 79.50 103 VAL A O 1
ATOM 823 N N . ILE A 1 104 ? -13.636 -0.730 7.732 1.00 82.81 104 ILE A N 1
ATOM 824 C CA . ILE A 1 104 ? -13.095 -1.568 6.653 1.00 82.81 104 ILE A CA 1
ATOM 825 C C . ILE A 1 104 ? -13.016 -0.775 5.340 1.00 82.81 104 ILE A C 1
ATOM 827 O O . ILE A 1 104 ? -11.981 -0.789 4.674 1.00 82.81 104 ILE A O 1
ATOM 831 N N . GLY A 1 105 ? -14.073 -0.036 4.991 1.00 84.62 105 GLY A N 1
ATOM 832 C CA . GLY A 1 105 ? -14.105 0.806 3.795 1.00 84.62 105 GLY A CA 1
ATOM 833 C C . GLY A 1 105 ? -13.060 1.926 3.821 1.00 84.62 105 GLY A C 1
ATOM 834 O O . GLY A 1 105 ? -12.365 2.142 2.829 1.00 84.62 105 GLY A O 1
ATOM 835 N N . LEU A 1 106 ? -12.895 2.603 4.962 1.00 85.38 106 LEU A N 1
ATOM 836 C CA . LEU A 1 106 ? -11.882 3.648 5.147 1.00 85.38 106 LEU A CA 1
ATOM 837 C C . LEU A 1 106 ? -10.455 3.098 5.061 1.00 85.38 106 LEU A C 1
ATOM 839 O O . LEU A 1 106 ? -9.613 3.700 4.396 1.00 85.38 106 LEU A O 1
ATOM 843 N N . THR A 1 107 ? -10.176 1.953 5.685 1.00 85.81 107 THR A N 1
ATOM 844 C CA . THR A 1 107 ? -8.859 1.305 5.617 1.00 85.81 107 THR A CA 1
ATOM 845 C C . THR A 1 107 ? -8.537 0.837 4.201 1.00 85.81 107 THR A C 1
ATOM 847 O O . THR A 1 107 ? -7.420 1.062 3.734 1.00 85.81 107 THR A O 1
ATOM 850 N N . PHE A 1 108 ? -9.510 0.248 3.501 1.00 87.38 108 PHE A N 1
ATOM 851 C CA . PHE A 1 108 ? -9.354 -0.165 2.108 1.00 87.38 108 PHE A CA 1
ATOM 852 C C . PHE A 1 108 ? -9.042 1.031 1.203 1.00 87.38 108 PHE A C 1
ATOM 854 O O . PHE A 1 108 ? -8.071 1.005 0.448 1.00 87.38 108 PHE A O 1
ATOM 861 N N . LEU A 1 109 ? -9.824 2.108 1.319 1.00 87.81 109 LEU A N 1
ATOM 862 C CA . LEU A 1 109 ? -9.633 3.311 0.513 1.00 87.81 109 LEU A CA 1
ATOM 863 C C . LEU A 1 109 ? -8.299 4.001 0.827 1.00 87.81 109 LEU A C 1
ATOM 865 O O . LEU A 1 109 ? -7.599 4.442 -0.084 1.00 87.81 109 LEU A O 1
ATOM 869 N N . SER A 1 110 ? -7.922 4.057 2.107 1.00 89.38 110 SER A N 1
ATOM 870 C CA . SER A 1 110 ? -6.637 4.597 2.555 1.00 89.38 110 SER A CA 1
ATOM 871 C C . SER A 1 110 ? -5.463 3.811 1.970 1.00 89.38 110 SER A C 1
ATOM 873 O O . SER A 1 110 ? -4.560 4.406 1.383 1.00 89.38 110 SER A O 1
ATOM 875 N N . GLY A 1 111 ? -5.483 2.479 2.050 1.00 88.12 111 GLY A N 1
ATOM 876 C CA . GLY A 1 111 ? -4.401 1.680 1.484 1.00 88.12 111 GLY A CA 1
ATOM 877 C C . GLY A 1 111 ? -4.388 1.699 -0.051 1.00 88.12 111 GLY A C 1
ATOM 878 O O . GLY A 1 111 ? -3.309 1.765 -0.635 1.00 88.12 111 GLY A O 1
ATOM 879 N N . PHE A 1 112 ? -5.550 1.753 -0.719 1.00 87.12 112 PHE A N 1
ATOM 880 C CA . PHE A 1 112 ? -5.620 1.953 -2.174 1.00 87.12 112 PHE A CA 1
ATOM 881 C C . PHE A 1 112 ? -4.956 3.273 -2.585 1.00 87.12 112 PHE A C 1
ATOM 883 O O . PHE A 1 112 ? -4.144 3.311 -3.507 1.00 87.12 112 PHE A O 1
ATOM 890 N N . CYS A 1 113 ? -5.233 4.345 -1.842 1.00 87.88 113 CYS A N 1
ATOM 891 C CA . CYS A 1 113 ? -4.595 5.642 -2.030 1.00 87.88 113 CYS A CA 1
ATOM 892 C C . CYS A 1 113 ? -3.064 5.555 -1.870 1.00 87.88 113 CYS A C 1
ATOM 894 O O . CYS A 1 113 ? -2.325 6.051 -2.720 1.00 87.88 113 CYS A O 1
ATOM 896 N N . GLY A 1 114 ? -2.576 4.864 -0.833 1.00 86.69 114 GLY A N 1
ATOM 897 C CA . GLY A 1 114 ? -1.140 4.670 -0.589 1.00 86.69 114 GLY A CA 1
ATOM 898 C C . GLY A 1 114 ? -0.418 3.936 -1.721 1.00 86.69 114 GLY A C 1
ATOM 899 O O . GLY A 1 114 ? 0.659 4.355 -2.145 1.00 86.69 114 GLY A O 1
ATOM 900 N N . LEU A 1 115 ? -1.034 2.891 -2.276 1.00 87.25 115 LEU A N 1
ATOM 901 C CA . LEU A 1 115 ? -0.482 2.164 -3.425 1.00 87.25 115 LEU A CA 1
ATOM 902 C C . LEU A 1 115 ? -0.383 3.061 -4.664 1.00 87.25 115 LEU A C 1
ATOM 904 O O . LEU A 1 115 ? 0.669 3.130 -5.301 1.00 87.25 115 LEU A O 1
ATOM 908 N N . MET A 1 116 ? -1.442 3.820 -4.964 1.00 85.62 116 MET A N 1
ATOM 909 C CA . MET A 1 116 ? -1.446 4.751 -6.096 1.00 85.62 116 MET A CA 1
ATOM 910 C C . MET A 1 116 ? -0.357 5.819 -5.944 1.00 85.62 116 MET A C 1
ATOM 912 O O . MET A 1 116 ? 0.370 6.091 -6.898 1.00 85.62 116 MET A O 1
ATOM 916 N N . PHE A 1 117 ? -0.152 6.358 -4.739 1.00 87.31 117 PHE A N 1
ATOM 917 C CA . PHE A 1 117 ? 0.969 7.264 -4.483 1.00 87.31 117 PHE A CA 1
ATOM 918 C C . PHE A 1 117 ? 2.331 6.596 -4.712 1.00 87.31 117 PHE A C 1
ATOM 920 O O . PHE A 1 117 ? 3.185 7.184 -5.377 1.00 87.31 117 PHE A O 1
ATOM 927 N N . GLY A 1 118 ? 2.534 5.365 -4.232 1.00 86.31 118 GLY A N 1
ATOM 928 C CA . GLY A 1 118 ? 3.780 4.618 -4.432 1.00 86.31 118 GLY A CA 1
ATOM 929 C C . GLY A 1 118 ? 4.128 4.410 -5.911 1.00 86.31 118 GLY A C 1
ATOM 930 O O . GLY A 1 118 ? 5.263 4.660 -6.328 1.00 86.31 118 GLY A O 1
ATOM 931 N N . THR A 1 119 ? 3.144 4.027 -6.732 1.00 84.25 119 THR A N 1
ATOM 932 C CA . THR A 1 119 ? 3.349 3.854 -8.183 1.00 84.25 119 THR A CA 1
ATOM 933 C C . THR A 1 119 ? 3.692 5.166 -8.895 1.00 84.25 119 THR A C 1
ATOM 935 O O . THR A 1 119 ? 4.611 5.193 -9.719 1.00 84.25 119 THR A O 1
ATOM 938 N N . ILE A 1 120 ? 3.018 6.272 -8.551 1.00 85.25 120 ILE A N 1
ATOM 939 C CA . ILE A 1 120 ? 3.259 7.597 -9.143 1.00 85.25 120 ILE A CA 1
ATOM 940 C C . ILE A 1 120 ? 4.655 8.104 -8.785 1.00 85.25 120 ILE A C 1
ATOM 942 O O . ILE A 1 120 ? 5.378 8.580 -9.663 1.00 85.25 120 ILE A O 1
ATOM 946 N N . LEU A 1 121 ? 5.061 7.983 -7.518 1.00 87.00 121 LEU A N 1
ATOM 947 C CA . LEU A 1 121 ? 6.391 8.399 -7.068 1.00 87.00 121 LEU A CA 1
ATOM 948 C C . LEU A 1 121 ? 7.489 7.661 -7.838 1.00 87.00 121 LEU A C 1
ATOM 950 O O . LEU A 1 121 ? 8.421 8.285 -8.351 1.00 87.00 121 LEU A O 1
ATOM 954 N N . HIS A 1 122 ? 7.343 6.346 -7.999 1.00 84.62 122 HIS A N 1
ATOM 955 C CA . HIS A 1 122 ? 8.283 5.570 -8.795 1.00 84.62 122 HIS A CA 1
ATOM 956 C C . HIS A 1 122 ? 8.265 5.972 -10.281 1.00 84.62 122 HIS A C 1
ATOM 958 O O . HIS A 1 122 ? 9.326 6.125 -10.892 1.00 84.62 122 HIS A O 1
ATOM 964 N N . MET A 1 123 ? 7.086 6.188 -10.876 1.00 83.69 123 MET A N 1
ATOM 965 C CA . MET A 1 123 ? 6.966 6.633 -12.269 1.00 83.69 123 MET A CA 1
ATOM 966 C C . MET A 1 123 ? 7.678 7.973 -12.492 1.00 83.69 123 MET A C 1
ATOM 968 O O . MET A 1 123 ? 8.422 8.129 -13.463 1.00 83.69 123 MET A O 1
ATOM 972 N N . MET A 1 124 ? 7.481 8.933 -11.588 1.00 85.12 124 MET A N 1
ATOM 973 C CA . MET A 1 124 ? 8.129 10.243 -11.636 1.00 85.12 124 MET A CA 1
ATOM 974 C C . MET A 1 124 ? 9.650 10.108 -11.569 1.00 85.12 124 MET A C 1
ATOM 976 O O . MET A 1 124 ? 10.350 10.664 -12.418 1.00 85.12 124 MET A O 1
ATOM 980 N N . GLN A 1 125 ? 10.156 9.298 -10.635 1.00 83.25 125 GLN A N 1
ATOM 981 C CA . GLN A 1 125 ? 11.587 9.028 -10.513 1.00 83.25 125 GLN A CA 1
ATOM 982 C C . GLN A 1 125 ? 12.154 8.385 -11.783 1.00 83.25 125 GLN A C 1
ATOM 984 O O . GLN A 1 125 ? 13.212 8.774 -12.273 1.00 83.25 125 GLN A O 1
ATOM 989 N N . PHE A 1 126 ? 11.435 7.436 -12.377 1.00 79.81 126 PHE A N 1
ATOM 990 C CA . PHE A 1 126 ? 11.850 6.801 -13.622 1.00 79.81 126 PHE A CA 1
ATOM 991 C C . PHE A 1 126 ? 11.909 7.782 -14.801 1.00 79.81 126 PHE A C 1
ATOM 993 O O . PHE A 1 126 ? 12.877 7.777 -15.565 1.00 79.81 126 PHE A O 1
ATOM 1000 N N . ARG A 1 127 ? 10.909 8.661 -14.940 1.00 79.56 127 ARG A N 1
ATOM 1001 C CA . ARG A 1 127 ? 10.912 9.712 -15.970 1.00 79.56 127 ARG A CA 1
ATOM 1002 C C . ARG A 1 127 ? 12.059 10.697 -15.770 1.00 79.56 127 ARG A C 1
ATOM 1004 O O . ARG A 1 127 ? 12.655 11.125 -16.757 1.00 79.56 127 ARG A O 1
ATOM 1011 N N . TYR A 1 128 ? 12.365 11.035 -14.520 1.00 82.31 128 TYR A N 1
ATOM 1012 C CA . TYR A 1 128 ? 13.489 11.897 -14.175 1.00 82.31 128 TYR A CA 1
ATOM 1013 C C . TYR A 1 128 ? 14.825 11.262 -14.584 1.00 82.31 128 TYR A C 1
ATOM 1015 O O . TYR A 1 128 ? 15.579 11.872 -15.336 1.00 82.31 128 TYR A O 1
ATOM 1023 N N . GLN A 1 129 ? 15.069 10.002 -14.206 1.00 79.00 129 GLN A N 1
ATOM 1024 C CA . GLN A 1 129 ? 16.283 9.271 -14.594 1.00 79.00 129 GLN A CA 1
ATOM 1025 C C . GLN A 1 129 ? 16.440 9.163 -16.118 1.00 79.00 129 GLN A C 1
ATOM 1027 O O . GLN A 1 129 ? 17.535 9.352 -16.639 1.00 79.00 129 GLN A O 1
ATOM 1032 N N . ARG A 1 130 ? 15.346 8.931 -16.858 1.00 72.25 130 ARG A N 1
ATOM 1033 C CA . ARG A 1 130 ? 15.386 8.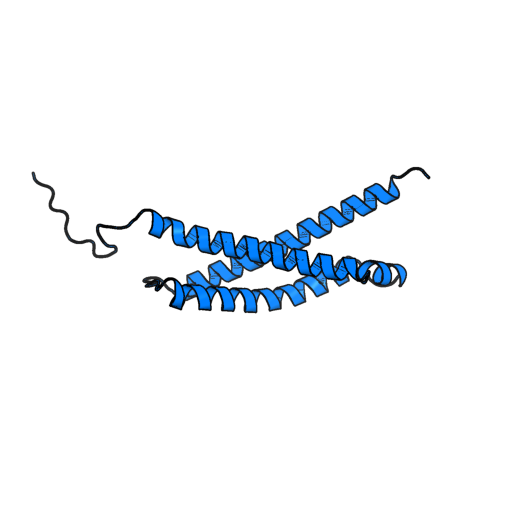874 -18.328 1.00 72.25 130 ARG A CA 1
ATOM 1034 C C . ARG A 1 130 ? 15.800 10.211 -18.951 1.00 72.25 130 ARG A C 1
ATOM 1036 O O . ARG A 1 130 ? 16.619 10.208 -19.862 1.00 72.25 130 ARG A O 1
ATOM 1043 N N . LYS A 1 131 ? 15.263 11.336 -18.461 1.00 76.75 131 LYS A N 1
ATOM 1044 C CA . LYS A 1 131 ? 15.667 12.672 -18.933 1.00 76.75 131 LYS A CA 1
ATOM 1045 C C . LYS A 1 131 ? 17.143 12.944 -18.646 1.00 76.75 131 LYS A C 1
ATOM 1047 O O . LYS A 1 131 ? 17.865 13.332 -19.549 1.00 76.75 131 LYS A O 1
ATOM 1052 N N . VAL A 1 132 ? 17.601 12.644 -17.429 1.00 77.94 132 VAL A N 1
ATOM 1053 C CA . VAL A 1 132 ? 19.004 12.840 -17.028 1.00 77.94 132 VAL A CA 1
ATOM 1054 C C . VAL A 1 132 ? 19.972 12.022 -17.890 1.00 77.94 132 VAL A C 1
ATOM 1056 O O . VAL A 1 132 ? 21.043 12.514 -18.219 1.00 77.94 132 VAL A O 1
ATOM 1059 N N . ILE A 1 133 ? 19.617 10.789 -18.268 1.00 72.38 133 ILE A N 1
ATOM 1060 C CA . ILE A 1 133 ? 20.457 9.954 -19.142 1.00 72.38 133 ILE A CA 1
ATOM 1061 C C . ILE A 1 133 ? 20.496 10.503 -20.578 1.00 72.38 133 ILE A C 1
ATOM 1063 O O . ILE A 1 133 ? 21.548 10.440 -21.204 1.00 72.38 133 ILE A O 1
ATOM 1067 N N . GLN A 1 134 ? 19.390 11.050 -21.098 1.00 72.06 134 GLN A N 1
ATOM 1068 C CA . GLN A 1 134 ? 19.361 11.644 -22.443 1.00 72.06 134 GLN A CA 1
ATOM 1069 C C . GLN A 1 134 ? 20.057 13.009 -22.529 1.00 72.06 134 GLN A C 1
ATOM 1071 O O . GLN A 1 134 ? 20.613 13.323 -23.575 1.00 72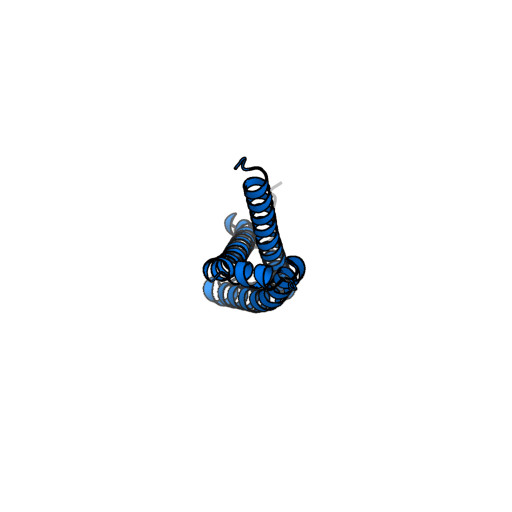.06 134 GLN A O 1
ATOM 1076 N N . ASP A 1 135 ? 20.060 13.787 -21.445 1.00 71.19 135 ASP A N 1
ATOM 1077 C CA . ASP A 1 135 ? 20.725 15.096 -21.375 1.00 71.19 135 ASP A CA 1
ATOM 1078 C C . ASP A 1 135 ? 22.230 15.001 -21.056 1.00 71.19 135 ASP A C 1
ATOM 1080 O O . ASP A 1 135 ? 22.902 16.030 -20.965 1.00 71.19 135 ASP A O 1
ATOM 1084 N N . LYS A 1 136 ? 22.796 13.795 -20.875 1.00 57.75 136 LYS A N 1
ATOM 1085 C CA . LYS A 1 136 ? 24.250 13.662 -20.735 1.00 57.75 136 LYS A CA 1
ATOM 1086 C C . LYS A 1 136 ? 24.921 13.974 -22.079 1.00 57.75 136 LYS A C 1
ATOM 1088 O O . LYS A 1 136 ? 24.661 13.252 -23.043 1.00 57.75 136 LYS A O 1
ATOM 1093 N N . PRO A 1 137 ? 25.802 14.990 -22.163 1.00 65.12 137 PRO A N 1
ATOM 1094 C CA . PRO A 1 137 ? 26.694 15.097 -23.305 1.00 65.12 137 PRO A CA 1
ATOM 1095 C C . PRO A 1 137 ? 27.600 13.858 -23.304 1.00 65.12 137 PRO A C 1
ATOM 1097 O O . PRO A 1 137 ? 28.112 13.474 -22.248 1.00 65.12 137 PRO A O 1
ATOM 1100 N N . PHE A 1 138 ? 27.720 13.208 -24.463 1.00 63.41 138 PHE A N 1
ATOM 1101 C CA . PHE A 1 138 ? 28.739 12.183 -24.695 1.00 63.41 138 PHE A CA 1
ATOM 1102 C C . PHE A 1 138 ? 30.140 12.768 -24.503 1.00 63.41 138 PHE A C 1
ATOM 1104 O O . PHE A 1 138 ? 30.346 13.933 -24.919 1.00 63.41 138 PHE A O 1
#

Organism: NCBI:txid621737

InterPro domains:
  IPR013525 ABC-2 type transporter, transmembrane domain [PF01061] (19-121)

Sequence (138 aa):
IPFKFEEPIYGTTDSKFIDYMTPTYILGISFLLAITVSTTVIIADRMEGVWDRSIVQGRVRTEEILLSHILIQSVVIIIHTAMITLLIFPIWGLECKGPMFTVIGLTFLSGFCGLMFGTILHMMQFRYQRKVIQDKPF

Foldseek 3Di:
DDDDDDADPPDHPPDDPVVVCVLVVLLVVLLVVLLVVLQVVVVVCVVVCVVVVQVVVVPDDPVNVLVVSLVVSLVVLVVSLVVSLVCCCPPVVDPCPDDPVVSSVSSSVSSNVSNVVNSVVVVVVVVVVVVVVVPDDD

Secondary structure (DSSP, 8-state):
-----PPPSSS-TT--HHHHHHHHHHHHHHHHHHHHHHHHHHHHHHHTTHHHHHHHTS---HHHHHHHHHHHHHHHHHHHHHHHHHHHHHHH-----S-HHHHHHHHHHHHHHHHHHHHHHHHHHHHHHHHHHHT---

Radius of gyration: 22.5 Å; chains: 1; bounding box: 56×36×69 Å